Protein AF-A0A3T0VEN8-F1 (afdb_monomer_lite)

Radius of gyration: 14.51 Å; chains: 1; bounding box: 35×26×39 Å

Structure (mmCIF, N/CA/C/O backbone):
data_AF-A0A3T0VEN8-F1
#
_entry.id   AF-A0A3T0VEN8-F1
#
loop_
_atom_site.group_PDB
_atom_site.id
_atom_site.type_symbol
_atom_site.label_atom_id
_atom_site.label_alt_id
_atom_site.label_comp_id
_atom_site.label_asym_id
_atom_site.label_entity_id
_atom_site.label_seq_id
_atom_site.pdbx_PDB_ins_code
_atom_site.Cartn_x
_atom_site.Cartn_y
_atom_site.Cartn_z
_atom_site.occupancy
_atom_site.B_iso_or_equiv
_atom_site.auth_seq_id
_atom_site.auth_comp_id
_atom_site.auth_asym_id
_atom_site.auth_atom_id
_atom_site.pdbx_PDB_model_num
ATOM 1 N N . MET A 1 1 ? -4.024 5.740 20.566 1.00 72.94 1 MET A N 1
ATOM 2 C CA . MET A 1 1 ? -4.568 4.637 19.747 1.00 72.94 1 MET A CA 1
ATOM 3 C C . MET A 1 1 ? -4.314 4.939 18.285 1.00 72.94 1 MET A C 1
ATOM 5 O O . MET A 1 1 ? -4.121 6.109 17.982 1.00 72.94 1 MET A O 1
ATOM 9 N N . PHE A 1 2 ? -4.243 3.907 17.441 1.00 82.69 2 PHE A N 1
ATOM 10 C CA . PHE A 1 2 ? -4.021 3.990 15.992 1.00 82.69 2 PHE A CA 1
ATOM 11 C C . PHE A 1 2 ? -2.916 4.958 15.554 1.00 82.69 2 PHE A C 1
ATOM 13 O O . PHE A 1 2 ? -3.150 5.972 14.906 1.00 82.69 2 PHE A O 1
ATOM 20 N N . THR A 1 3 ? -1.680 4.668 15.955 1.00 86.62 3 THR A N 1
ATOM 21 C CA . THR A 1 3 ? -0.518 5.517 15.642 1.00 86.62 3 THR A CA 1
ATOM 22 C C . THR A 1 3 ? 0.241 5.060 14.406 1.00 86.62 3 THR A C 1
ATOM 24 O O . THR A 1 3 ? 1.031 5.835 13.857 1.00 86.62 3 THR A O 1
ATOM 27 N N . ALA A 1 4 ? -0.009 3.832 13.938 1.00 89.38 4 ALA A N 1
ATOM 28 C CA . ALA A 1 4 ? 0.682 3.254 12.795 1.00 89.38 4 ALA A CA 1
ATOM 29 C C . ALA A 1 4 ? 0.584 4.130 11.537 1.00 89.38 4 ALA A C 1
ATOM 31 O O . ALA A 1 4 ? 1.571 4.267 10.808 1.00 89.38 4 ALA A O 1
ATOM 32 N N . LEU A 1 5 ? -0.572 4.767 11.317 1.00 92.19 5 LEU A N 1
ATOM 33 C CA . LEU A 1 5 ? -0.870 5.531 10.103 1.00 92.19 5 LEU A CA 1
ATOM 34 C C . LEU A 1 5 ? -0.716 7.059 10.250 1.00 92.19 5 LEU A C 1
ATOM 36 O O . LEU A 1 5 ? -0.887 7.787 9.276 1.00 92.19 5 LEU A O 1
ATOM 40 N N . ASN A 1 6 ? -0.329 7.566 11.426 1.00 85.81 6 ASN A N 1
ATOM 41 C CA . ASN A 1 6 ? -0.324 9.013 11.703 1.00 85.81 6 ASN A CA 1
ATOM 42 C C . ASN A 1 6 ? 0.821 9.789 11.028 1.00 85.81 6 ASN A C 1
ATOM 44 O O . ASN A 1 6 ? 0.752 11.012 10.885 1.00 85.81 6 ASN A O 1
ATOM 48 N N . ASP A 1 7 ? 1.883 9.105 10.601 1.00 87.69 7 ASP A N 1
ATOM 49 C CA . ASP A 1 7 ? 3.048 9.745 9.987 1.00 87.69 7 ASP A CA 1
ATOM 50 C C . ASP A 1 7 ? 2.868 9.961 8.477 1.00 87.69 7 ASP A C 1
ATOM 52 O O . ASP A 1 7 ? 3.403 9.230 7.637 1.00 87.69 7 ASP A O 1
ATOM 56 N N . LYS A 1 8 ? 2.133 11.022 8.133 1.00 86.69 8 LYS A N 1
ATOM 57 C CA . LYS A 1 8 ? 1.834 11.417 6.745 1.00 86.69 8 LYS A CA 1
ATOM 58 C C . LYS A 1 8 ? 3.083 11.588 5.874 1.00 86.69 8 LYS A C 1
ATOM 60 O O . LYS A 1 8 ? 3.027 11.317 4.670 1.00 86.69 8 LYS A O 1
ATOM 65 N N . ASN A 1 9 ? 4.201 12.028 6.455 1.00 90.75 9 ASN A N 1
ATOM 66 C CA . ASN A 1 9 ? 5.440 12.258 5.714 1.00 90.75 9 ASN A CA 1
ATOM 67 C C . ASN A 1 9 ? 6.079 10.934 5.301 1.00 90.75 9 ASN A C 1
ATOM 69 O O . ASN A 1 9 ? 6.476 10.786 4.144 1.00 90.75 9 ASN A O 1
ATOM 73 N N . THR A 1 10 ? 6.102 9.956 6.208 1.00 92.50 10 THR A N 1
ATOM 74 C CA . THR A 1 10 ? 6.606 8.611 5.914 1.00 92.50 10 THR A CA 1
ATOM 75 C C . THR A 1 10 ? 5.837 7.956 4.763 1.00 92.50 10 THR A C 1
ATOM 77 O O . THR A 1 10 ? 6.461 7.468 3.820 1.00 92.50 10 THR A O 1
ATOM 80 N N . PHE A 1 11 ? 4.500 8.001 4.767 1.00 96.12 11 PHE A N 1
ATOM 81 C CA . PHE A 1 11 ? 3.701 7.416 3.679 1.00 96.12 11 PHE A CA 1
ATOM 82 C C . PHE A 1 11 ? 3.859 8.170 2.358 1.00 96.12 11 PHE A C 1
ATOM 84 O O . PHE A 1 11 ? 4.069 7.551 1.314 1.00 96.12 11 PHE A O 1
ATOM 91 N N . SER A 1 12 ? 3.822 9.506 2.389 1.00 95.88 12 SER A N 1
ATOM 92 C CA . SER A 1 12 ? 3.996 10.327 1.183 1.00 95.88 12 SER A CA 1
ATOM 93 C C . SER A 1 12 ? 5.339 10.051 0.506 1.00 95.88 12 SER A C 1
ATOM 95 O O . SER A 1 12 ? 5.392 9.870 -0.714 1.00 95.88 12 SER A O 1
ATOM 97 N N . TYR A 1 13 ? 6.404 9.948 1.304 1.00 96.94 13 TYR A N 1
ATOM 98 C CA . TYR A 1 13 ? 7.742 9.614 0.833 1.00 96.94 13 TYR A CA 1
ATOM 99 C C . TYR A 1 13 ? 7.816 8.187 0.275 1.00 96.94 13 TYR A C 1
ATOM 101 O O . TYR A 1 13 ? 8.324 7.986 -0.828 1.00 96.94 13 TYR A O 1
ATOM 109 N N . ALA A 1 14 ? 7.249 7.204 0.980 1.00 98.12 14 ALA A N 1
ATOM 110 C CA . ALA A 1 14 ? 7.203 5.816 0.524 1.00 98.12 14 ALA A CA 1
ATOM 111 C C . ALA A 1 14 ? 6.502 5.680 -0.841 1.00 98.12 14 ALA A C 1
ATOM 113 O O . ALA A 1 14 ? 7.050 5.081 -1.771 1.00 98.12 14 ALA A O 1
ATOM 114 N N . PHE A 1 15 ? 5.325 6.296 -1.001 1.00 98.25 15 PHE A N 1
ATOM 115 C CA . PHE A 1 15 ? 4.592 6.280 -2.269 1.00 98.25 15 PHE A CA 1
ATOM 116 C C . PHE A 1 15 ? 5.349 6.987 -3.392 1.00 98.25 15 PHE A C 1
ATOM 118 O O . PHE A 1 15 ? 5.327 6.525 -4.532 1.00 98.25 15 PHE A O 1
ATOM 125 N N . GLU A 1 16 ? 6.036 8.090 -3.091 1.00 98.25 16 GLU A N 1
ATOM 126 C CA . GLU A 1 16 ? 6.892 8.768 -4.063 1.00 98.25 16 GLU A CA 1
ATOM 127 C C . GLU A 1 16 ? 7.995 7.841 -4.582 1.00 98.25 16 GLU A C 1
ATOM 129 O O . GLU A 1 16 ? 8.170 7.738 -5.796 1.00 98.25 16 GLU A O 1
ATOM 134 N N . LYS A 1 17 ? 8.694 7.110 -3.702 1.00 98.38 17 LYS A N 1
ATOM 135 C CA . LYS A 1 17 ? 9.762 6.190 -4.132 1.00 98.38 17 LYS A CA 1
ATOM 136 C C . LYS A 1 17 ? 9.242 5.069 -5.015 1.00 98.38 17 LYS A C 1
ATOM 138 O O . LYS A 1 17 ? 9.845 4.799 -6.051 1.00 98.38 17 LYS A O 1
ATOM 143 N N . ILE A 1 18 ? 8.085 4.504 -4.675 1.00 98.50 18 ILE A N 1
ATOM 144 C CA . ILE A 1 18 ? 7.421 3.493 -5.505 1.00 98.50 18 ILE A CA 1
ATOM 145 C C . ILE A 1 18 ? 7.100 4.060 -6.896 1.00 98.50 18 ILE A C 1
ATOM 147 O O . ILE A 1 18 ? 7.469 3.455 -7.902 1.00 98.50 18 ILE A O 1
ATOM 151 N N . ARG A 1 19 ? 6.474 5.243 -6.983 1.00 98.31 19 ARG A N 1
ATOM 152 C CA . ARG A 1 19 ? 6.141 5.867 -8.279 1.00 98.31 19 ARG A CA 1
ATOM 153 C C . ARG A 1 19 ? 7.386 6.183 -9.110 1.00 98.31 19 ARG A C 1
ATOM 155 O O . ARG A 1 19 ? 7.385 5.936 -10.314 1.00 98.31 19 ARG A O 1
ATOM 162 N N . ASN A 1 20 ? 8.443 6.694 -8.478 1.00 98.19 20 ASN A N 1
ATOM 163 C CA . ASN A 1 20 ? 9.691 7.033 -9.160 1.00 98.19 20 ASN A CA 1
ATOM 164 C C . ASN A 1 20 ? 10.363 5.791 -9.758 1.00 98.19 20 ASN A C 1
ATOM 166 O O . ASN A 1 20 ? 10.829 5.846 -10.893 1.00 98.19 20 ASN A O 1
ATOM 170 N N . ALA A 1 21 ? 10.376 4.668 -9.035 1.00 98.31 21 ALA A N 1
ATOM 171 C CA . ALA A 1 21 ? 10.949 3.418 -9.531 1.00 98.31 21 ALA A CA 1
ATOM 172 C C . ALA A 1 21 ? 10.125 2.771 -10.646 1.00 98.31 21 ALA A C 1
ATOM 174 O O . ALA A 1 21 ? 10.704 2.176 -11.550 1.00 98.31 21 ALA A O 1
ATOM 175 N N . ILE A 1 22 ? 8.794 2.912 -10.622 1.00 98.19 22 ILE A N 1
ATOM 176 C CA . ILE A 1 22 ? 7.940 2.463 -11.732 1.00 98.19 22 ILE A CA 1
ATOM 177 C C . ILE A 1 22 ? 8.232 3.276 -12.997 1.00 98.19 22 ILE A C 1
ATOM 179 O O . ILE A 1 22 ? 8.362 2.698 -14.070 1.00 98.19 22 ILE A O 1
ATOM 183 N N . ALA A 1 23 ? 8.344 4.602 -12.875 1.00 97.56 23 ALA A N 1
ATOM 184 C CA . ALA A 1 23 ? 8.569 5.484 -14.019 1.00 97.56 23 ALA A CA 1
ATOM 185 C C . ALA A 1 23 ? 10.007 5.413 -14.565 1.00 97.56 23 ALA A C 1
ATOM 187 O O . ALA A 1 23 ? 10.218 5.531 -15.769 1.00 97.56 23 ALA A O 1
ATOM 188 N N . VAL A 1 24 ? 10.998 5.257 -13.682 1.00 97.50 24 VAL A N 1
ATOM 189 C CA . VAL A 1 24 ? 12.425 5.222 -14.027 1.00 97.50 24 VAL A CA 1
ATOM 190 C C . VAL A 1 24 ? 13.108 4.117 -13.206 1.00 97.50 24 VAL A C 1
ATOM 192 O O . VAL A 1 24 ? 13.581 4.384 -12.095 1.00 97.50 24 VAL A O 1
ATOM 195 N N . PRO A 1 25 ? 13.184 2.877 -13.723 1.00 94.69 25 PRO A N 1
ATOM 196 C CA . PRO A 1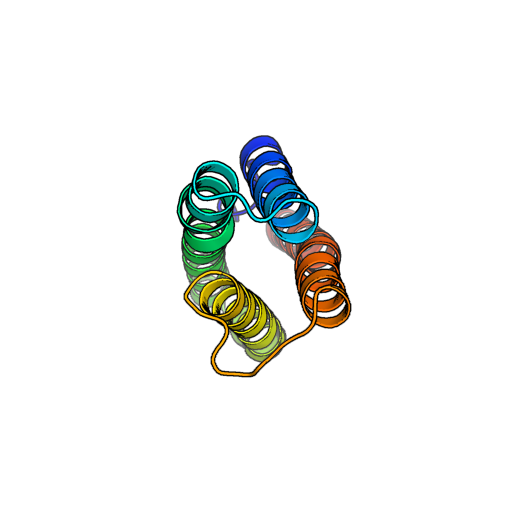 25 ? 13.689 1.719 -12.983 1.00 94.69 25 PRO A CA 1
ATOM 197 C C . PRO A 1 25 ? 15.227 1.672 -12.969 1.00 94.69 25 PRO A C 1
ATOM 199 O O . PRO A 1 25 ? 15.852 0.819 -13.593 1.00 94.69 25 PRO A O 1
ATOM 202 N N . SER A 1 26 ? 15.856 2.619 -12.271 1.00 96.94 26 SER A N 1
ATOM 203 C CA . SER A 1 26 ? 17.290 2.568 -11.962 1.00 96.94 26 SER A CA 1
ATOM 204 C C . SER A 1 26 ? 17.544 1.744 -10.699 1.00 96.94 26 SER A C 1
ATOM 206 O O . SER A 1 26 ? 16.663 1.640 -9.848 1.00 96.94 26 SER A O 1
ATOM 208 N N . GLU A 1 27 ? 18.755 1.209 -10.534 1.00 96.31 27 GLU A N 1
ATOM 209 C CA . GLU A 1 27 ? 19.151 0.454 -9.333 1.00 96.31 27 GLU A CA 1
ATOM 210 C C . GLU A 1 27 ? 18.876 1.240 -8.038 1.00 96.31 27 GLU A C 1
ATOM 212 O O . GLU A 1 27 ? 18.246 0.727 -7.115 1.00 96.31 27 GLU A O 1
ATOM 217 N N . ASN A 1 28 ? 19.230 2.530 -8.016 1.00 97.25 28 ASN A N 1
ATOM 218 C CA . ASN A 1 28 ? 18.963 3.419 -6.882 1.00 97.25 28 ASN A CA 1
ATOM 219 C C . ASN A 1 28 ? 17.464 3.607 -6.615 1.00 97.25 28 ASN A C 1
ATOM 221 O O . ASN A 1 28 ? 17.038 3.607 -5.460 1.00 97.25 28 ASN A O 1
ATOM 225 N N . ASN A 1 29 ? 16.657 3.783 -7.666 1.00 97.88 29 ASN A N 1
ATOM 226 C CA . ASN A 1 29 ? 15.215 3.954 -7.502 1.00 97.88 29 ASN A CA 1
ATOM 227 C C . ASN A 1 29 ? 14.554 2.657 -7.037 1.00 97.88 29 ASN A C 1
ATOM 229 O O . ASN A 1 29 ? 13.696 2.707 -6.162 1.00 97.88 29 ASN A O 1
ATOM 233 N N . ILE A 1 30 ? 14.974 1.513 -7.579 1.00 98.12 30 ILE A N 1
ATOM 234 C CA . ILE A 1 30 ? 14.504 0.189 -7.168 1.00 98.12 30 ILE A CA 1
ATOM 235 C C . ILE A 1 30 ? 14.812 -0.035 -5.689 1.00 98.12 30 ILE A C 1
ATOM 237 O O . ILE A 1 30 ? 13.889 -0.310 -4.928 1.00 98.12 30 ILE A O 1
ATOM 241 N N . TYR A 1 31 ? 16.058 0.188 -5.262 1.00 97.56 31 TYR A N 1
ATOM 242 C CA . TYR A 1 31 ? 16.445 0.088 -3.854 1.00 97.56 31 TYR A CA 1
ATOM 243 C C . TYR A 1 31 ? 15.611 1.013 -2.953 1.00 97.56 31 TYR A C 1
ATOM 245 O O . TYR A 1 31 ? 15.109 0.605 -1.905 1.00 97.56 31 TYR A O 1
ATOM 253 N N . ALA A 1 32 ? 15.410 2.267 -3.369 1.00 97.62 32 ALA A N 1
ATOM 254 C CA . ALA A 1 32 ? 14.584 3.204 -2.617 1.00 97.62 32 ALA A CA 1
ATOM 255 C C . ALA A 1 32 ? 13.117 2.742 -2.536 1.00 97.62 32 ALA A C 1
ATOM 257 O O . ALA A 1 32 ? 12.505 2.838 -1.474 1.00 97.62 32 ALA A O 1
ATOM 258 N N . ALA A 1 33 ? 12.545 2.225 -3.624 1.00 98.19 33 ALA A N 1
ATOM 259 C CA . ALA A 1 33 ? 11.174 1.727 -3.645 1.00 98.19 33 ALA A CA 1
ATOM 260 C C . ALA A 1 33 ? 10.989 0.468 -2.796 1.00 98.19 33 ALA A C 1
ATOM 262 O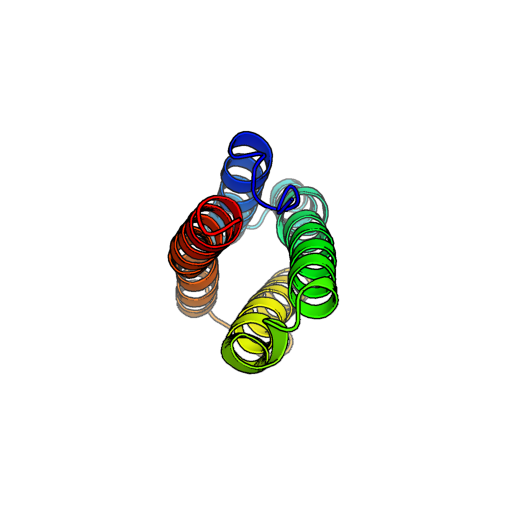 O . ALA A 1 33 ? 9.961 0.347 -2.134 1.00 98.19 33 ALA A O 1
ATOM 263 N N . THR A 1 34 ? 11.963 -0.444 -2.771 1.00 97.69 34 THR A N 1
ATOM 264 C CA . THR A 1 34 ? 11.895 -1.651 -1.941 1.00 97.69 34 THR A CA 1
ATOM 265 C C . THR A 1 34 ? 12.076 -1.308 -0.466 1.00 97.69 34 THR A C 1
ATOM 267 O O . THR A 1 34 ? 11.157 -1.526 0.323 1.00 97.69 34 THR A O 1
ATOM 270 N N . SER A 1 35 ? 13.201 -0.694 -0.095 1.00 96.75 35 SER A N 1
ATOM 271 C CA . SER A 1 35 ? 13.610 -0.576 1.311 1.00 96.75 35 SER A CA 1
ATOM 272 C C . SER A 1 35 ? 13.045 0.653 2.024 1.00 96.75 35 SER A C 1
ATOM 274 O O . SER A 1 35 ? 12.775 0.607 3.224 1.00 96.75 35 SER A O 1
ATOM 276 N N . LEU A 1 36 ? 12.822 1.758 1.303 1.00 96.56 36 LEU A N 1
ATOM 277 C CA . LEU A 1 36 ? 12.236 2.985 1.871 1.00 96.56 36 LEU A CA 1
ATOM 278 C C . LEU A 1 36 ? 10.745 3.138 1.542 1.00 96.56 36 LEU A C 1
ATOM 280 O O . LEU A 1 36 ? 10.065 3.955 2.158 1.00 96.56 36 LEU A O 1
ATOM 284 N N . GLY A 1 37 ? 10.245 2.369 0.573 1.00 97.75 37 GLY A N 1
ATOM 285 C CA . GLY A 1 37 ? 8.841 2.332 0.183 1.00 97.75 37 GLY A CA 1
ATOM 286 C C . GLY A 1 37 ? 8.119 1.121 0.764 1.00 97.75 37 GLY A C 1
ATOM 287 O O . GLY A 1 37 ? 7.494 1.196 1.819 1.00 97.75 37 GLY A O 1
ATOM 288 N N . LEU A 1 38 ? 8.197 -0.004 0.060 1.00 98.50 38 LEU A N 1
ATOM 289 C CA . LEU A 1 38 ? 7.382 -1.197 0.290 1.00 98.50 38 LEU A CA 1
ATOM 290 C C . LEU A 1 38 ? 7.633 -1.853 1.656 1.00 98.50 38 LEU A C 1
ATOM 292 O O . LEU A 1 38 ? 6.673 -2.196 2.338 1.00 98.50 38 LEU A O 1
ATOM 296 N N . GLU A 1 39 ? 8.886 -1.970 2.104 1.00 98.06 39 GLU A N 1
ATOM 297 C CA . GLU A 1 39 ? 9.214 -2.487 3.446 1.00 98.06 39 GLU A CA 1
ATOM 298 C C . GLU A 1 39 ? 8.712 -1.578 4.578 1.00 98.06 39 GLU A C 1
ATOM 300 O O . GLU A 1 39 ? 8.388 -2.042 5.674 1.00 98.06 39 GLU A O 1
ATOM 305 N N . VAL A 1 40 ? 8.673 -0.264 4.346 1.00 97.25 40 VAL A N 1
ATOM 306 C CA . VAL A 1 40 ? 8.130 0.693 5.316 1.00 97.25 40 VAL A CA 1
ATOM 307 C C . VAL A 1 40 ? 6.613 0.563 5.378 1.00 97.25 40 VAL A C 1
ATOM 309 O O . VAL A 1 40 ? 6.071 0.448 6.476 1.00 97.25 40 VAL A O 1
ATOM 312 N N . LEU A 1 41 ? 5.939 0.514 4.223 1.00 98.25 41 LEU A N 1
ATOM 313 C CA . LEU A 1 41 ? 4.496 0.280 4.158 1.00 98.25 41 LEU A CA 1
ATOM 314 C C . LEU A 1 41 ? 4.118 -1.033 4.848 1.00 98.25 41 LEU A C 1
ATOM 316 O O . LEU A 1 41 ? 3.248 -1.012 5.711 1.00 98.25 41 LEU A O 1
ATOM 320 N N . GLY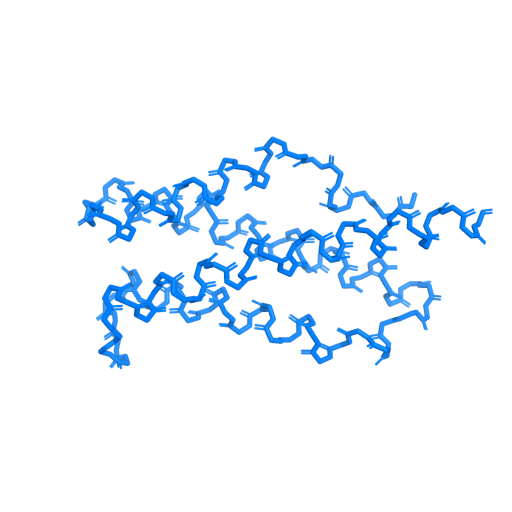 A 1 42 ? 4.805 -2.138 4.536 1.00 98.19 42 GLY A N 1
ATOM 321 C CA . GLY A 1 42 ? 4.538 -3.447 5.137 1.00 98.19 42 GLY A CA 1
ATOM 322 C C . GLY A 1 42 ? 4.586 -3.396 6.663 1.00 98.19 42 GLY A C 1
ATOM 323 O O . GLY A 1 42 ? 3.588 -3.670 7.319 1.00 98.19 42 GLY A O 1
ATOM 324 N N . ARG A 1 43 ? 5.691 -2.892 7.230 1.00 97.62 43 ARG A N 1
ATOM 325 C CA . ARG A 1 43 ? 5.841 -2.766 8.690 1.00 97.62 43 ARG A CA 1
ATOM 326 C C . ARG A 1 43 ? 4.762 -1.901 9.334 1.00 97.62 43 ARG A C 1
ATOM 328 O O . ARG A 1 43 ? 4.292 -2.223 10.420 1.00 97.62 43 ARG A O 1
ATOM 335 N N . LYS A 1 44 ? 4.380 -0.785 8.708 1.00 97.56 44 LYS A N 1
ATOM 336 C CA . LYS A 1 44 ? 3.326 0.083 9.251 1.00 97.56 44 LYS A CA 1
ATOM 337 C C . LYS A 1 44 ? 1.960 -0.597 9.221 1.00 97.56 44 LYS A C 1
ATOM 339 O O . LYS A 1 44 ? 1.217 -0.475 10.189 1.00 97.56 44 LYS A O 1
ATOM 344 N N . TYR A 1 45 ? 1.650 -1.327 8.156 1.00 97.75 45 TYR A N 1
ATOM 345 C CA . TYR A 1 45 ? 0.388 -2.052 8.043 1.00 97.75 45 TYR A CA 1
ATOM 346 C C . TYR A 1 45 ? 0.321 -3.284 8.946 1.00 97.75 45 TYR A C 1
ATOM 348 O O . TYR A 1 45 ? 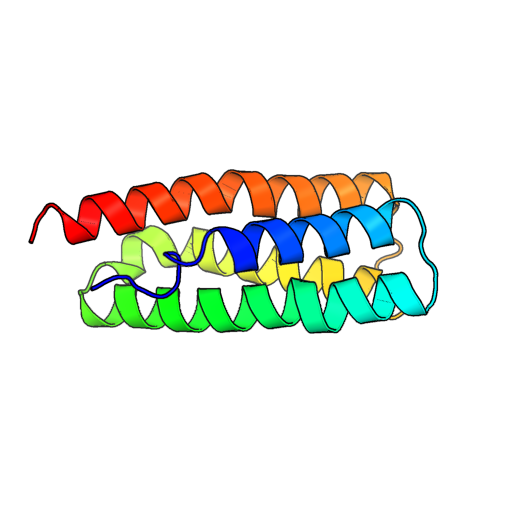-0.752 -3.580 9.461 1.00 97.75 45 TYR A O 1
ATOM 356 N N . ASP A 1 46 ? 1.449 -3.930 9.242 1.00 97.56 46 ASP A N 1
ATOM 357 C CA . ASP A 1 46 ? 1.505 -4.984 10.260 1.00 97.56 46 ASP A CA 1
ATOM 358 C C . ASP A 1 46 ? 1.179 -4.436 11.656 1.00 97.56 46 ASP A C 1
ATOM 360 O O . ASP A 1 46 ? 0.400 -5.040 12.393 1.00 97.56 46 ASP A O 1
ATOM 364 N N . VAL A 1 47 ? 1.715 -3.260 12.012 1.00 97.44 47 VAL A N 1
ATOM 365 C CA . VAL A 1 47 ? 1.363 -2.588 13.277 1.00 97.44 47 VAL A CA 1
ATOM 366 C C . VAL A 1 47 ? -0.107 -2.173 13.277 1.00 97.44 47 VAL A C 1
ATOM 368 O O . VAL A 1 47 ? -0.791 -2.387 14.270 1.00 97.44 47 VAL A O 1
ATOM 371 N N . PHE A 1 48 ? -0.623 -1.628 12.173 1.00 97.19 48 PHE A N 1
ATOM 372 C CA . PHE A 1 48 ? -2.035 -1.249 12.081 1.00 97.19 48 PHE A CA 1
ATOM 373 C C . PHE A 1 48 ? -2.973 -2.459 12.232 1.00 97.19 48 PHE A C 1
ATOM 375 O O . PHE A 1 48 ? -3.963 -2.377 12.956 1.00 97.19 48 PHE A O 1
ATOM 382 N N . ARG A 1 49 ? -2.624 -3.610 11.637 1.00 97.62 49 ARG A N 1
ATOM 383 C CA . ARG A 1 49 ? -3.349 -4.878 11.826 1.00 97.62 49 ARG A CA 1
ATOM 384 C C . ARG A 1 49 ? -3.386 -5.282 13.305 1.00 97.62 49 ARG A C 1
ATOM 386 O O . ARG A 1 49 ? -4.444 -5.646 13.803 1.00 97.62 49 ARG A O 1
ATOM 393 N N . GLN A 1 50 ? -2.264 -5.168 14.021 1.00 96.94 50 GLN A N 1
ATOM 394 C CA . GLN A 1 50 ? -2.208 -5.443 15.466 1.00 96.94 50 GLN A CA 1
ATOM 395 C C . GLN A 1 50 ? -3.047 -4.453 16.283 1.00 96.94 50 GLN A C 1
ATOM 397 O O . GLN A 1 50 ? -3.691 -4.846 17.251 1.00 96.94 50 GLN A O 1
ATOM 402 N N . GLU A 1 51 ? -3.049 -3.172 15.902 1.00 95.88 51 GLU A N 1
ATOM 403 C CA . GLU A 1 51 ? -3.886 -2.156 16.544 1.00 95.88 51 GLU A CA 1
ATOM 404 C C . GLU A 1 51 ? -5.380 -2.479 16.376 1.00 95.88 51 GLU A C 1
ATOM 406 O O . GLU A 1 51 ? -6.115 -2.336 17.348 1.00 95.88 51 GLU A O 1
ATOM 411 N N . LEU A 1 52 ? -5.811 -2.955 15.199 1.00 96.19 52 LEU A N 1
ATOM 412 C CA . LEU A 1 52 ? -7.191 -3.390 14.926 1.00 96.19 52 LEU A CA 1
ATOM 413 C C . LEU A 1 52 ? -7.574 -4.673 15.677 1.00 96.19 52 LEU A C 1
ATOM 415 O O . LEU A 1 52 ? -8.669 -4.768 16.230 1.00 96.19 52 LEU A O 1
ATOM 419 N N . ASP A 1 53 ? -6.674 -5.653 15.736 1.00 96.44 53 ASP A N 1
ATOM 420 C CA . ASP A 1 53 ? -6.908 -6.907 16.462 1.00 96.44 53 ASP A CA 1
ATOM 421 C C . ASP A 1 53 ? -7.081 -6.662 17.966 1.00 96.44 53 ASP A C 1
ATOM 423 O O . ASP A 1 53 ? -8.038 -7.125 18.587 1.00 96.44 53 ASP A O 1
ATOM 427 N N . ALA A 1 54 ? -6.224 -5.812 18.544 1.00 94.75 54 ALA A N 1
ATOM 428 C CA . ALA A 1 54 ? -6.273 -5.446 19.960 1.00 94.75 54 ALA A CA 1
ATOM 429 C C . ALA A 1 54 ? -7.595 -4.783 20.382 1.00 94.75 54 ALA A C 1
ATOM 431 O O . ALA A 1 54 ? -7.898 -4.702 21.576 1.00 94.75 54 ALA A O 1
ATOM 432 N N . VAL A 1 55 ? -8.368 -4.282 19.419 1.00 93.25 55 VAL A N 1
ATOM 433 C CA . VAL A 1 55 ? -9.653 -3.633 19.659 1.00 93.25 55 VAL A CA 1
ATOM 434 C C . VAL A 1 55 ? -10.859 -4.448 19.217 1.00 93.25 55 VAL A C 1
ATOM 436 O O . VAL A 1 55 ? -11.976 -3.999 19.453 1.00 93.25 55 VAL A O 1
ATOM 439 N N . GLY A 1 56 ? -10.644 -5.634 18.643 1.00 94.31 56 GLY A N 1
ATOM 440 C CA . GLY A 1 56 ? -11.709 -6.498 18.138 1.00 94.31 56 GLY A CA 1
ATOM 441 C C . GLY A 1 56 ? -12.308 -6.054 16.802 1.00 94.31 56 GLY A C 1
ATOM 442 O O . GLY A 1 56 ? -13.335 -6.593 16.410 1.00 94.31 56 GLY A O 1
ATOM 443 N N . GLU A 1 57 ? -11.674 -5.111 16.101 1.00 95.06 57 GLU A N 1
ATOM 444 C CA . GLU A 1 57 ? -12.169 -4.553 14.830 1.00 95.06 57 GLU A CA 1
ATOM 445 C C . GLU A 1 57 ? -11.555 -5.253 13.608 1.00 95.06 57 GLU A C 1
ATOM 447 O O . GLU A 1 57 ? -11.977 -5.016 12.484 1.00 95.06 57 GLU A O 1
ATOM 452 N N . LEU A 1 58 ? -10.552 -6.126 13.784 1.00 95.56 58 LEU A N 1
ATOM 453 C CA . LEU A 1 58 ? -9.841 -6.748 12.658 1.00 95.56 58 LEU A CA 1
ATOM 454 C C . LEU A 1 58 ? -10.766 -7.517 11.699 1.00 95.56 58 LEU A C 1
ATOM 456 O O . LEU A 1 58 ? -10.535 -7.480 10.494 1.00 95.56 58 LEU A O 1
ATOM 460 N N . GLY A 1 59 ? -11.799 -8.190 12.212 1.00 94.69 59 GLY A N 1
ATOM 461 C CA . GLY A 1 59 ? -12.644 -9.087 11.415 1.00 94.69 59 GLY A CA 1
ATOM 462 C C . GLY A 1 59 ? -13.300 -8.419 10.204 1.00 94.69 59 GLY A C 1
ATOM 463 O O . GLY A 1 59 ? -13.356 -9.024 9.136 1.00 94.69 59 GLY A O 1
ATOM 464 N N . ASP A 1 60 ? -13.720 -7.161 10.339 1.00 92.69 60 ASP A N 1
ATOM 465 C CA . ASP A 1 60 ? -14.377 -6.424 9.253 1.00 92.69 60 ASP A CA 1
ATOM 466 C C . ASP A 1 60 ? -13.387 -5.921 8.186 1.00 92.69 60 ASP A C 1
ATOM 468 O O . ASP A 1 60 ? -13.792 -5.601 7.070 1.00 92.69 60 ASP A O 1
ATOM 472 N N . TRP A 1 61 ? -12.086 -5.892 8.500 1.00 95.81 61 TRP A N 1
ATOM 473 C CA . TRP A 1 61 ? -11.043 -5.273 7.668 1.00 95.81 61 TRP A CA 1
ATOM 474 C C . TRP A 1 61 ? -9.943 -6.239 7.215 1.00 95.81 61 TRP A C 1
ATOM 476 O O . TRP A 1 61 ? -9.057 -5.850 6.452 1.00 95.81 61 TRP A O 1
ATOM 486 N N . GLU A 1 62 ? -9.972 -7.496 7.664 1.00 96.19 62 GLU A N 1
ATOM 487 C CA . GLU A 1 62 ? -8.928 -8.490 7.395 1.00 96.19 62 GLU A CA 1
ATOM 488 C C . GLU A 1 62 ? -8.705 -8.694 5.890 1.00 96.19 62 GLU A C 1
ATOM 490 O O . GLU A 1 62 ? -7.570 -8.638 5.417 1.00 96.19 62 GLU A O 1
ATOM 495 N N . TYR A 1 63 ? -9.788 -8.823 5.119 1.00 97.44 63 TYR A N 1
ATOM 496 C CA . TYR A 1 63 ? -9.715 -9.013 3.670 1.00 97.44 63 TYR A CA 1
ATOM 497 C C . TYR A 1 63 ? -9.064 -7.824 2.942 1.00 97.44 63 TYR A C 1
ATOM 499 O O . TYR A 1 63 ? -8.238 -8.008 2.039 1.00 97.44 63 TYR A O 1
ATOM 507 N N . ASP A 1 64 ? -9.401 -6.596 3.335 1.00 97.50 64 ASP A N 1
ATOM 508 C CA . ASP A 1 64 ? -8.850 -5.394 2.708 1.00 97.50 64 ASP A CA 1
ATOM 509 C C . ASP A 1 64 ? -7.370 -5.217 3.073 1.00 97.50 64 ASP A C 1
ATOM 511 O O . ASP A 1 64 ? -6.553 -4.856 2.218 1.00 97.50 64 ASP A O 1
ATOM 515 N N . LEU A 1 65 ? -6.993 -5.539 4.316 1.00 97.94 65 LEU A N 1
ATOM 516 C CA . LEU A 1 65 ? -5.598 -5.551 4.764 1.00 97.94 65 LEU A CA 1
ATOM 517 C C . LEU A 1 65 ? -4.778 -6.622 4.043 1.00 97.94 65 LEU A C 1
ATOM 519 O O . LEU A 1 65 ? -3.649 -6.351 3.635 1.00 97.94 65 LEU A O 1
ATOM 523 N N . ASP A 1 66 ? -5.337 -7.811 3.834 1.00 98.38 66 ASP A N 1
ATOM 524 C CA . ASP A 1 66 ? -4.697 -8.879 3.068 1.00 98.38 66 ASP A CA 1
ATOM 525 C C . ASP A 1 66 ? -4.515 -8.480 1.604 1.00 98.38 66 ASP A C 1
ATOM 527 O O . ASP A 1 66 ? -3.443 -8.688 1.029 1.00 98.38 66 ASP A O 1
ATOM 531 N N . THR A 1 67 ? -5.513 -7.821 1.014 1.00 98.38 67 THR A N 1
ATOM 532 C CA . THR A 1 67 ? -5.417 -7.275 -0.345 1.00 98.38 67 THR A CA 1
ATOM 533 C C . THR A 1 67 ? -4.341 -6.187 -0.427 1.00 98.38 67 THR A C 1
ATOM 535 O O . THR A 1 67 ? -3.552 -6.150 -1.379 1.00 98.38 67 THR A O 1
ATOM 538 N N . TYR A 1 68 ? -4.238 -5.329 0.589 1.00 98.50 68 TYR A N 1
ATOM 539 C CA . TYR A 1 68 ? -3.188 -4.317 0.685 1.00 98.50 68 TYR A CA 1
ATOM 540 C C . TYR A 1 68 ? -1.792 -4.952 0.802 1.00 98.50 68 TYR A C 1
ATOM 542 O O . TYR A 1 68 ? -0.885 -4.607 0.038 1.00 98.50 68 TYR A O 1
ATOM 550 N N . SER A 1 69 ? -1.622 -5.935 1.695 1.00 98.38 69 SER A N 1
ATOM 551 C CA . SER A 1 69 ? -0.387 -6.717 1.845 1.00 98.38 69 SER A CA 1
ATOM 552 C C . SER A 1 69 ? -0.011 -7.446 0.551 1.00 98.38 69 SER A C 1
ATOM 554 O O . SER A 1 69 ? 1.158 -7.442 0.156 1.00 98.38 69 SER A O 1
ATOM 556 N N . HIS A 1 70 ? -0.990 -8.009 -0.159 1.00 98.38 70 HIS A N 1
ATOM 557 C CA . HIS A 1 70 ? -0.779 -8.641 -1.457 1.00 98.38 70 HIS A CA 1
ATOM 558 C C . HIS A 1 70 ? -0.225 -7.648 -2.486 1.00 98.38 70 HIS A C 1
ATOM 560 O O . HIS A 1 70 ? 0.772 -7.937 -3.147 1.00 98.38 70 HIS A O 1
ATOM 566 N N . CYS A 1 71 ? -0.804 -6.449 -2.583 1.00 98.44 71 CYS A N 1
ATOM 567 C CA . CYS A 1 71 ? -0.328 -5.413 -3.502 1.00 98.44 71 CYS A CA 1
ATOM 568 C C . CYS A 1 71 ? 1.119 -4.981 -3.203 1.00 98.44 71 CYS A C 1
ATOM 570 O O . CYS A 1 71 ? 1.896 -4.746 -4.133 1.00 98.44 71 CYS A O 1
ATOM 572 N N . ILE A 1 72 ? 1.509 -4.918 -1.922 1.00 98.62 72 ILE A N 1
ATOM 573 C CA . ILE A 1 72 ? 2.905 -4.675 -1.524 1.00 98.62 72 ILE A CA 1
ATOM 574 C C . ILE A 1 72 ? 3.811 -5.788 -2.061 1.00 98.62 72 ILE A C 1
ATOM 576 O O . ILE A 1 72 ? 4.802 -5.491 -2.730 1.00 98.62 72 ILE A O 1
ATOM 580 N N . ALA A 1 73 ? 3.465 -7.054 -1.811 1.00 98.19 73 ALA A N 1
ATOM 581 C CA . ALA A 1 73 ? 4.261 -8.204 -2.243 1.00 98.19 73 ALA A CA 1
ATOM 582 C C . ALA A 1 73 ? 4.396 -8.278 -3.774 1.00 98.19 73 ALA A C 1
ATOM 584 O O . ALA A 1 73 ? 5.481 -8.518 -4.307 1.00 98.19 73 ALA A O 1
ATOM 585 N N . VAL A 1 74 ? 3.313 -7.993 -4.502 1.00 98.44 74 VAL A N 1
ATOM 586 C CA . VAL A 1 74 ? 3.321 -7.933 -5.967 1.00 98.44 74 VAL A CA 1
ATOM 587 C C . VAL A 1 74 ? 4.302 -6.876 -6.477 1.00 98.44 74 VAL A C 1
ATOM 589 O O . VAL A 1 74 ? 5.101 -7.160 -7.372 1.00 98.44 74 VAL A O 1
ATOM 592 N N . LEU A 1 75 ? 4.299 -5.674 -5.895 1.00 98.50 75 LEU A N 1
ATOM 593 C CA . LEU A 1 75 ? 5.247 -4.626 -6.277 1.00 98.50 75 LEU A CA 1
ATOM 594 C C . LEU A 1 75 ? 6.688 -4.958 -5.863 1.00 98.50 75 LEU A C 1
ATOM 596 O O . LEU A 1 75 ? 7.616 -4.632 -6.601 1.00 98.50 75 LEU A O 1
ATOM 600 N N . GLN A 1 76 ? 6.898 -5.650 -4.740 1.00 97.75 76 GLN A N 1
ATOM 601 C CA . GLN A 1 76 ? 8.230 -6.138 -4.364 1.00 97.75 76 GLN A CA 1
ATOM 602 C C . GLN A 1 76 ? 8.762 -7.108 -5.423 1.00 97.75 76 GLN A C 1
ATOM 604 O O . GLN A 1 76 ? 9.895 -6.959 -5.881 1.00 97.75 76 GLN A O 1
ATOM 609 N N . HIS A 1 77 ? 7.939 -8.056 -5.877 1.00 97.75 77 HIS A N 1
ATOM 610 C CA . HIS A 1 77 ? 8.303 -8.985 -6.949 1.00 97.75 77 HIS A CA 1
ATOM 611 C C . HIS A 1 77 ? 8.518 -8.294 -8.293 1.00 97.75 77 HIS A C 1
ATOM 613 O O . HIS A 1 77 ? 9.455 -8.647 -9.008 1.00 97.75 77 HIS A O 1
ATOM 619 N N . TYR A 1 78 ? 7.714 -7.280 -8.623 1.00 98.19 78 TYR A N 1
ATOM 620 C CA . TYR A 1 78 ? 7.922 -6.457 -9.815 1.00 98.19 78 TYR A CA 1
ATOM 621 C C . TYR A 1 78 ? 9.325 -5.830 -9.840 1.00 98.19 78 TYR A C 1
ATOM 623 O O . TYR A 1 78 ? 10.008 -5.892 -10.860 1.00 98.19 78 TYR A O 1
ATOM 631 N N . PHE A 1 79 ? 9.797 -5.294 -8.713 1.00 97.25 79 PHE A N 1
ATOM 632 C CA . PHE A 1 79 ? 11.126 -4.684 -8.629 1.00 97.25 79 PHE A CA 1
ATOM 633 C C . PHE A 1 79 ? 12.281 -5.692 -8.503 1.00 97.25 79 PHE A C 1
ATOM 635 O O . PHE A 1 79 ? 13.415 -5.361 -8.838 1.00 97.25 79 PHE A O 1
ATOM 642 N N . THR A 1 80 ? 12.015 -6.925 -8.061 1.00 93.00 80 THR A N 1
ATOM 643 C CA . THR A 1 80 ? 13.031 -7.962 -7.784 1.00 93.00 80 THR A CA 1
ATOM 644 C C . THR A 1 80 ? 13.069 -9.057 -8.854 1.00 93.00 80 THR A C 1
ATOM 646 O O . THR A 1 80 ? 13.182 -10.246 -8.566 1.00 93.00 80 THR A O 1
ATOM 649 N N . GLY A 1 81 ? 12.980 -8.654 -10.123 1.00 91.81 81 GLY A N 1
ATOM 650 C CA . GLY A 1 81 ? 13.119 -9.554 -11.275 1.00 91.81 81 GLY A CA 1
ATOM 651 C C . GLY A 1 81 ? 11.816 -9.879 -12.004 1.00 91.81 81 GLY A C 1
ATOM 652 O O . GLY A 1 81 ? 11.864 -10.497 -13.064 1.00 91.81 81 GLY A O 1
ATOM 653 N N . ASN A 1 82 ? 10.671 -9.421 -11.492 1.00 95.44 82 ASN A N 1
ATOM 654 C CA . ASN A 1 82 ? 9.372 -9.454 -12.165 1.00 95.44 82 ASN A CA 1
ATOM 655 C C . ASN A 1 82 ? 8.970 -10.840 -12.728 1.00 95.44 82 ASN A C 1
ATOM 657 O O . ASN A 1 82 ? 8.701 -10.971 -13.928 1.00 95.44 82 ASN A O 1
ATOM 661 N N . PRO A 1 83 ? 8.899 -11.893 -11.889 1.00 94.56 83 PRO A N 1
ATOM 662 C CA . PRO A 1 83 ? 8.607 -13.256 -12.347 1.00 94.56 83 PRO A CA 1
ATOM 663 C C . PRO A 1 83 ? 7.233 -13.381 -13.024 1.00 94.56 83 PRO A C 1
ATOM 665 O O . PRO A 1 83 ? 7.076 -14.141 -13.978 1.00 94.56 83 PRO A O 1
ATOM 668 N N . SER A 1 84 ? 6.255 -12.588 -12.579 1.00 92.62 84 SER A N 1
ATOM 669 C CA . SER A 1 84 ? 4.894 -12.548 -13.130 1.00 92.62 84 SER A CA 1
ATOM 670 C C . SER A 1 84 ? 4.780 -11.762 -14.441 1.00 92.62 84 SER A C 1
ATOM 672 O O . SER A 1 84 ? 3.687 -11.664 -14.991 1.00 92.62 84 SER A O 1
ATOM 674 N N . LYS A 1 85 ? 5.892 -11.208 -14.952 1.00 95.88 85 LYS A N 1
ATOM 675 C CA . LYS A 1 85 ? 5.962 -10.427 -16.199 1.00 95.88 85 LYS A CA 1
ATOM 676 C C . LYS A 1 85 ? 4.966 -9.263 -16.242 1.00 95.88 85 LYS A C 1
ATOM 678 O O . LYS A 1 85 ? 4.385 -8.976 -17.287 1.00 95.88 85 LYS A O 1
ATOM 683 N N . LEU A 1 86 ? 4.781 -8.592 -15.108 1.00 97.56 86 LEU A N 1
ATOM 684 C CA . LEU A 1 86 ? 3.925 -7.416 -15.018 1.00 97.56 86 LEU A CA 1
ATOM 685 C C . LEU A 1 86 ? 4.486 -6.284 -15.871 1.00 97.56 86 LEU A C 1
ATOM 687 O O . LEU A 1 86 ? 5.698 -6.072 -15.946 1.00 97.56 86 LEU A O 1
ATOM 691 N N . THR A 1 87 ? 3.595 -5.538 -16.502 1.00 98.00 87 THR A N 1
ATOM 692 C CA . THR A 1 87 ? 3.955 -4.334 -17.240 1.00 98.00 87 THR A CA 1
ATOM 693 C C . THR A 1 87 ? 4.050 -3.134 -16.301 1.00 98.00 87 THR A C 1
ATOM 695 O O . THR A 1 87 ? 3.536 -3.146 -15.181 1.00 98.00 87 THR A O 1
ATOM 698 N N . GLU A 1 88 ? 4.639 -2.039 -16.785 1.00 97.81 88 GLU A N 1
ATOM 699 C CA . GLU A 1 88 ? 4.593 -0.755 -16.077 1.00 97.81 88 GLU A CA 1
ATOM 700 C C . GLU A 1 88 ? 3.144 -0.331 -15.772 1.00 97.81 88 GLU A C 1
ATOM 702 O O . GLU A 1 88 ? 2.858 0.199 -14.699 1.00 97.81 88 GLU A O 1
ATOM 707 N N . ARG A 1 89 ? 2.207 -0.598 -16.695 1.00 98.25 89 ARG A N 1
ATOM 708 C CA . ARG A 1 89 ? 0.781 -0.300 -16.503 1.00 98.25 89 ARG A CA 1
ATOM 709 C C . ARG A 1 89 ? 0.220 -1.049 -15.297 1.00 98.25 89 ARG A C 1
ATOM 711 O O . ARG A 1 89 ? -0.467 -0.433 -14.489 1.00 98.25 89 ARG A O 1
ATOM 718 N N . ASP A 1 90 ? 0.541 -2.331 -15.163 1.00 98.38 90 ASP A N 1
ATOM 719 C CA . ASP A 1 90 ? 0.085 -3.147 -14.036 1.00 98.38 90 ASP A CA 1
ATOM 720 C C . ASP A 1 90 ? 0.675 -2.622 -12.723 1.00 98.38 90 ASP A C 1
ATOM 722 O O . ASP A 1 90 ? -0.053 -2.383 -11.762 1.00 98.38 90 ASP A O 1
ATOM 726 N N . ALA A 1 91 ? 1.979 -2.326 -12.700 1.00 98.31 91 ALA A N 1
ATOM 727 C CA . ALA A 1 91 ? 2.635 -1.751 -11.527 1.00 98.31 91 ALA A CA 1
ATOM 728 C C . AL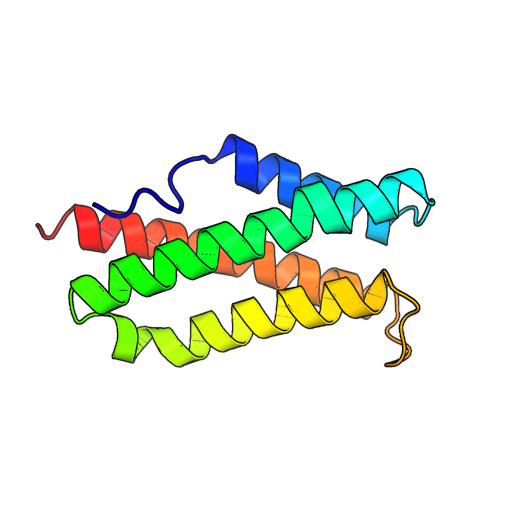A A 1 91 ? 2.017 -0.402 -11.113 1.00 98.31 91 ALA A C 1
ATOM 730 O O . ALA A 1 91 ? 1.826 -0.140 -9.923 1.00 98.31 91 ALA A O 1
ATOM 731 N N . ARG A 1 92 ? 1.639 0.448 -12.079 1.00 98.44 92 ARG A N 1
ATOM 732 C CA . ARG A 1 92 ? 0.920 1.704 -11.807 1.00 98.44 92 ARG A CA 1
ATOM 733 C C . ARG A 1 92 ? -0.453 1.462 -11.182 1.00 98.44 92 ARG A C 1
ATOM 735 O O . ARG A 1 92 ? -0.832 2.238 -10.308 1.00 98.44 92 ARG A O 1
ATOM 742 N N . ILE A 1 93 ? -1.173 0.412 -11.583 1.00 98.56 93 ILE A N 1
ATOM 743 C CA . ILE A 1 93 ? -2.469 0.045 -10.989 1.00 98.56 93 ILE A CA 1
ATOM 744 C C . ILE A 1 93 ? -2.283 -0.344 -9.520 1.00 98.56 93 ILE A C 1
ATOM 746 O O . ILE A 1 93 ? -2.928 0.250 -8.658 1.00 98.56 93 ILE A O 1
ATOM 750 N N . TYR A 1 94 ? -1.346 -1.246 -9.211 1.00 98.50 94 TYR A N 1
ATOM 751 C CA . TYR A 1 94 ? -1.059 -1.634 -7.822 1.00 98.50 94 TYR A CA 1
ATOM 752 C C . TYR A 1 94 ? -0.580 -0.448 -6.976 1.00 98.50 94 TYR A C 1
ATOM 754 O O . TYR A 1 94 ? -1.048 -0.239 -5.859 1.00 98.50 94 TYR A O 1
ATOM 762 N N . SER A 1 95 ? 0.315 0.385 -7.515 1.00 98.31 95 SER A N 1
ATOM 763 C CA . SER A 1 95 ? 0.790 1.586 -6.819 1.00 98.31 95 SER A CA 1
ATOM 764 C C . SER A 1 95 ? -0.339 2.582 -6.548 1.00 98.31 95 SER A C 1
ATOM 766 O O . SER A 1 95 ? -0.346 3.232 -5.500 1.00 98.31 95 SER A O 1
ATOM 768 N N . HIS A 1 96 ? -1.288 2.718 -7.475 1.00 98.31 96 HIS A N 1
ATOM 769 C CA . HIS A 1 96 ? -2.454 3.573 -7.293 1.00 98.31 96 HIS A CA 1
ATOM 770 C C . HIS A 1 96 ? -3.414 3.010 -6.242 1.00 98.31 96 HIS A C 1
ATOM 772 O O . HIS A 1 96 ? -3.854 3.767 -5.381 1.00 98.31 96 HIS A O 1
ATOM 778 N N . TYR A 1 97 ? -3.672 1.698 -6.263 1.00 98.50 97 TYR A N 1
ATOM 779 C CA . TYR A 1 97 ? -4.478 1.017 -5.249 1.00 98.50 97 TYR A CA 1
ATOM 780 C C . TYR A 1 97 ? -3.943 1.288 -3.838 1.00 98.50 97 TYR A C 1
ATOM 782 O O . TYR A 1 97 ? -4.678 1.803 -3.002 1.00 98.50 97 TYR A O 1
ATOM 790 N N . LEU A 1 98 ? -2.637 1.081 -3.604 1.00 98.44 98 LEU A N 1
ATOM 791 C CA . LEU A 1 98 ? -2.015 1.353 -2.299 1.00 98.44 98 LEU A CA 1
ATOM 792 C C . LEU A 1 98 ? -2.232 2.804 -1.831 1.00 98.44 98 LEU A C 1
ATOM 794 O O . LEU A 1 98 ? -2.513 3.054 -0.665 1.00 98.44 98 LEU A O 1
ATOM 798 N N . GLN A 1 99 ? -2.130 3.781 -2.734 1.00 97.94 99 GLN A N 1
ATOM 799 C CA . GLN A 1 99 ? -2.337 5.193 -2.387 1.00 97.94 99 GLN A CA 1
ATOM 800 C C . GLN A 1 99 ? -3.798 5.527 -2.073 1.00 97.94 99 GLN A C 1
ATOM 802 O O . GLN A 1 99 ? -4.060 6.418 -1.264 1.00 97.94 99 GLN A O 1
ATOM 807 N N . THR A 1 100 ? -4.738 4.875 -2.753 1.00 97.50 100 THR A N 1
ATOM 808 C CA . THR A 1 100 ? -6.172 5.106 -2.571 1.00 97.50 100 THR A CA 1
ATOM 809 C C . THR A 1 100 ? -6.657 4.448 -1.287 1.00 97.50 100 THR A C 1
ATOM 811 O O . THR A 1 100 ? -7.187 5.151 -0.427 1.00 97.50 100 THR A O 1
ATOM 814 N N . GLU A 1 101 ? -6.367 3.162 -1.098 1.00 97.50 101 GLU A N 1
ATOM 815 C CA . GLU A 1 101 ? -6.756 2.426 0.108 1.00 97.50 101 GLU A CA 1
ATOM 816 C C . GLU A 1 101 ? -6.112 2.994 1.366 1.00 97.50 101 GLU A C 1
ATOM 818 O O . GLU A 1 101 ? -6.750 3.069 2.412 1.00 97.50 101 GLU A O 1
ATOM 823 N N . HIS A 1 102 ? -4.879 3.504 1.275 1.00 97.69 102 HIS A N 1
ATOM 824 C CA . HIS A 1 102 ? -4.254 4.163 2.416 1.00 97.69 102 HIS A CA 1
ATOM 825 C C . HIS A 1 102 ? -5.081 5.328 2.966 1.00 97.69 102 HIS A C 1
ATOM 827 O O . HIS A 1 102 ? -5.164 5.497 4.179 1.00 97.69 102 HIS A O 1
ATOM 833 N N . LYS A 1 103 ? -5.750 6.102 2.105 1.00 96.44 103 LYS A N 1
ATOM 834 C CA . LYS A 1 103 ? -6.638 7.180 2.564 1.00 96.44 103 LYS A CA 1
ATOM 835 C C . LYS A 1 103 ? -7.861 6.628 3.295 1.00 96.44 103 LYS A C 1
ATOM 837 O O . LYS A 1 103 ? -8.287 7.235 4.273 1.00 96.44 103 LYS A O 1
ATOM 842 N N . GLY A 1 104 ? -8.400 5.500 2.831 1.00 96.12 104 GLY A N 1
ATOM 843 C CA . GLY A 1 104 ? -9.494 4.789 3.492 1.00 96.12 104 GLY A CA 1
ATOM 844 C C . GLY A 1 104 ? -9.089 4.311 4.883 1.00 96.12 104 GLY A C 1
ATOM 845 O O . GLY A 1 104 ? -9.742 4.657 5.862 1.00 96.12 104 GLY A O 1
ATOM 846 N N . PHE A 1 105 ? -7.949 3.629 4.992 1.00 97.12 105 PHE A N 1
ATOM 847 C CA . PHE A 1 105 ? -7.436 3.145 6.275 1.00 97.12 105 PHE A CA 1
ATOM 848 C C . PHE A 1 105 ? -7.053 4.265 7.248 1.00 97.12 105 PHE A C 1
ATOM 850 O O . PHE A 1 105 ? -7.253 4.118 8.449 1.00 97.12 105 PHE A O 1
ATOM 857 N N . VAL A 1 106 ? -6.543 5.401 6.759 1.00 96.25 106 VAL A N 1
ATOM 858 C CA . VAL A 1 106 ? -6.322 6.587 7.605 1.00 96.25 106 VAL A CA 1
ATOM 859 C C . VAL A 1 106 ? -7.646 7.106 8.163 1.00 96.25 106 VAL A C 1
ATOM 861 O O . VAL A 1 106 ? -7.728 7.372 9.356 1.00 96.25 106 VAL A O 1
ATOM 864 N N . LYS A 1 107 ? -8.693 7.202 7.335 1.00 95.25 107 LYS A N 1
ATOM 865 C CA . LYS A 1 107 ? -10.022 7.633 7.790 1.00 95.25 107 LYS A CA 1
ATOM 866 C C . LYS A 1 107 ? -10.611 6.663 8.817 1.00 95.25 107 LYS A C 1
ATOM 868 O O . LYS A 1 107 ? -11.108 7.108 9.841 1.00 95.25 107 LYS A O 1
ATOM 873 N N . LEU A 1 108 ? -10.482 5.358 8.579 1.00 94.88 108 LEU A N 1
ATOM 874 C CA . LEU A 1 108 ? -10.874 4.322 9.534 1.00 94.88 108 LEU A CA 1
ATOM 875 C C . LEU A 1 108 ? -10.146 4.487 10.875 1.00 94.88 108 LEU A C 1
ATOM 877 O O . LEU A 1 108 ? -10.768 4.471 11.931 1.00 94.88 108 LEU A O 1
ATOM 881 N N . ALA A 1 109 ? -8.825 4.673 10.838 1.00 94.56 109 ALA A N 1
ATOM 882 C CA . ALA A 1 109 ? -8.018 4.896 12.033 1.00 94.56 109 ALA A CA 1
ATOM 883 C C . ALA A 1 109 ? -8.470 6.145 12.813 1.00 94.56 109 ALA A C 1
ATOM 885 O O . ALA A 1 109 ? -8.505 6.118 14.043 1.00 94.56 109 ALA A O 1
ATOM 886 N N . GLU A 1 110 ? -8.820 7.225 12.107 1.00 93.88 110 GLU A N 1
ATOM 887 C CA . GLU A 1 110 ? -9.361 8.456 12.693 1.00 93.88 110 GLU A CA 1
ATOM 888 C C . GLU A 1 110 ? -10.747 8.230 13.326 1.00 93.88 110 GLU A C 1
ATOM 890 O O . GLU A 1 110 ? -10.978 8.688 14.443 1.00 93.88 110 GLU A O 1
ATOM 895 N N . GLU A 1 111 ? -11.642 7.494 12.661 1.00 93.31 111 GLU A N 1
ATOM 896 C CA . GLU A 1 111 ? -12.989 7.164 13.154 1.00 93.31 111 GLU A CA 1
ATOM 897 C C . GLU A 1 111 ? -12.927 6.296 14.419 1.00 93.31 111 GLU A C 1
ATOM 899 O O . GLU A 1 111 ? -13.463 6.675 15.460 1.00 93.31 111 GLU A O 1
ATOM 904 N N . LEU A 1 112 ? -12.161 5.203 14.388 1.00 91.75 112 LEU A N 1
ATOM 905 C CA . LEU A 1 112 ? -11.993 4.313 15.542 1.00 91.75 112 LEU A CA 1
ATOM 906 C C . LEU A 1 112 ? -11.276 4.98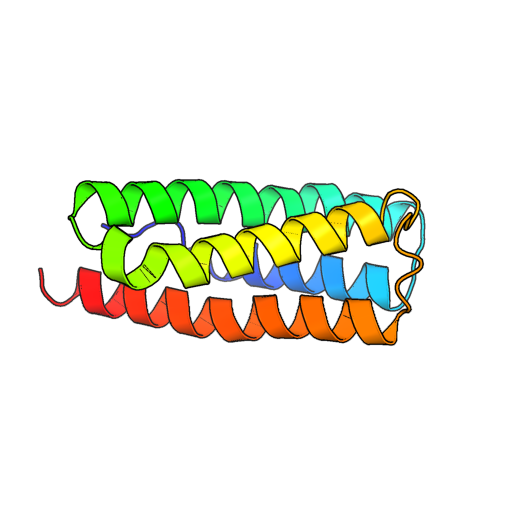1 16.727 1.00 91.75 112 LEU A C 1
ATOM 908 O O . LEU A 1 112 ? -11.411 4.539 17.870 1.00 91.75 112 LEU A O 1
ATOM 912 N N . ALA A 1 113 ? -10.473 6.017 16.470 1.00 89.81 113 ALA A N 1
ATOM 913 C CA . ALA A 1 113 ? -9.851 6.819 17.517 1.00 89.81 113 ALA A CA 1
ATOM 914 C C . ALA A 1 113 ? -10.802 7.871 18.112 1.00 89.81 113 ALA A C 1
ATOM 916 O O . ALA A 1 113 ? -10.570 8.282 19.246 1.00 89.81 113 ALA A O 1
ATOM 917 N N . ALA A 1 114 ? -11.817 8.320 17.367 1.00 88.44 114 ALA A N 1
ATOM 918 C CA . ALA A 1 114 ? -12.800 9.311 17.809 1.00 88.44 114 ALA A CA 1
ATOM 919 C C . ALA A 1 114 ? -13.999 8.687 18.543 1.00 88.44 114 ALA A C 1
ATOM 921 O O . ALA A 1 114 ? -14.560 9.324 19.433 1.00 88.44 114 ALA A O 1
ATOM 922 N N . ASP A 1 115 ? -14.361 7.446 18.207 1.00 78.69 115 ASP A N 1
ATOM 923 C CA . ASP A 1 115 ? -15.430 6.680 18.868 1.00 78.69 115 ASP A CA 1
ATOM 924 C C . ASP A 1 115 ? -15.028 6.137 20.260 1.00 78.69 115 ASP A C 1
ATOM 926 O O . ASP A 1 115 ? -15.773 5.374 20.884 1.00 78.69 115 ASP A O 1
ATOM 930 N N . ARG A 1 116 ? -13.857 6.535 20.774 1.00 61.81 116 ARG A N 1
ATOM 931 C CA . ARG A 1 116 ? -13.291 6.129 22.069 1.00 61.81 116 ARG A CA 1
ATOM 932 C C . ARG A 1 116 ? -12.891 7.321 22.923 1.00 61.81 116 ARG A C 1
ATOM 934 O O . ARG A 1 116 ? -13.094 7.221 24.155 1.00 61.81 116 ARG A O 1
#

Sequence (116 aa):
MFTALNDKNTFSYAFEKIRNAIAVPSENNIYAATSLGLEVLGRKYDVFRQELDAVGELGDWEYDLDTYSHCIAVLQHYFTGNPSKLTERDARIYSHYLQTEHKGFVKLAEELAADR

pLDDT: mean 95.5, std 5.14, range [61.81, 98.62]

Secondary structure (DSSP, 8-state):
---TT--HHHHHHHHHHHHHHHHS--HHHHHIIIIIIIHHHHHHHHHHHHHHHTTT-HHHHHHHHHHHHHHHHHHHHHHTT-TT---HHHHHHHHHHHHHHHHHHHHHHHHHHH--

Foldseek 3Di:
DLPLLVPPVLQVQLLVLLVCCLVPVDPVSLCCNLPSHLVSVLVSLVVNLVVCVVVVNNVVCVVVSVVLNVLSVQSNCCSVPVPVVDHSVRSVVSSVSNVVVSVVSVVVSVVVVVVD

Organism: Citrobacter freundii (NCBI:txid546)